Protein AF-A0A510J8J3-F1 (afdb_monomer)

Mean predicted aligned error: 4.04 Å

Foldseek 3Di:
DLDVVVLVVLVVVCVVVVHDPVVSVVVVLVVLLVVCVVVVLCSLCVQCVDPVRVVDDDDPVSNVVNVVVVVVVVVVVVVPD

Nearest PDB structures (foldseek):
  2vy1-assembly1_A  TM=9.950E-01  e=6.056E-09  Arabidopsis thaliana
  4bhk-assembly1_B  TM=9.981E-01  e=1.261E-06  Physcomitrium patens

InterPro domains:
  IPR002910 Floricaula/leafy protein [PTHR36079] (1-79)
  IPR035209 Floricaula/leafy, DNA-binding C-terminal domain [PF17538] (1-72)
  IPR038276 Floricaula/leafy, C-terminal domain superfamily [G3DSA:1.10.4180.10] (1-80)

Sequence (81 aa):
CLDEDTSNVLRRGFKERGENVGAWRQACYKPLVSMAARQGWDIDAIFNAHPRLTIWYVPTKLRQLCHAERSNTVGSATVTT

Secondary structure (DSSP, 8-state):
---HHHHHHHHHHHHHTT--HHHHHHHTHHHHHHHHHHTTT-HHHHHHHSTTTTTSPPPHHHHHHHHHHHHHHHHHHHHT-

Organism: NCBI:txid86738

Solvent-accessible surface area (backbone atoms only — not comparable to full-atom values): 4828 Å² total; per-residue (Å²): 123,97,54,56,65,64,51,51,52,52,52,50,56,34,57,76,69,69,55,54,72,67,62,49,57,58,56,58,48,56,65,54,40,58,51,20,62,76,57,81,59,43,56,63,58,59,32,57,72,34,90,87,35,50,87,52,82,80,54,68,69,57,54,52,51,40,51,53,51,50,52,50,53,54,54,56,61,65,70,75,113

Radius of gyration: 14.46 Å; Cα contacts (8 Å, |Δi|>4): 41; chains: 1; bounding box: 28×40×30 Å

Structure (mmCIF, N/CA/C/O backbone):
data_AF-A0A510J8J3-F1
#
_entry.id   AF-A0A510J8J3-F1
#
loop_
_atom_site.group_PDB
_atom_site.id
_atom_site.type_symbol
_atom_site.label_atom_id
_atom_site.label_alt_id
_atom_site.label_comp_id
_atom_site.label_asym_id
_atom_site.label_entity_id
_atom_site.label_seq_id
_atom_site.pdbx_PDB_ins_code
_atom_site.Cartn_x
_atom_site.Cartn_y
_atom_site.Cartn_z
_atom_site.occupancy
_atom_site.B_iso_or_equiv
_atom_site.auth_seq_id
_atom_site.auth_comp_id
_atom_site.auth_asym_id
_atom_site.auth_atom_id
_atom_site.pdbx_PDB_model_num
ATOM 1 N N . CYS A 1 1 ? -7.028 0.035 -7.244 1.00 95.31 1 CYS A N 1
ATOM 2 C CA . CYS A 1 1 ? -6.288 -0.481 -8.416 1.00 95.31 1 CYS A CA 1
ATOM 3 C C . CYS A 1 1 ? -6.352 -1.995 -8.439 1.00 95.31 1 CYS A C 1
ATOM 5 O O . CYS A 1 1 ? -7.082 -2.510 -9.259 1.00 95.31 1 CYS A O 1
ATOM 7 N N . LEU A 1 2 ? -5.666 -2.689 -7.527 1.00 96.31 2 LEU A N 1
ATOM 8 C CA . LEU A 1 2 ? -5.607 -4.158 -7.543 1.00 96.31 2 LEU A CA 1
ATOM 9 C C . LEU A 1 2 ? -6.907 -4.841 -7.088 1.00 96.31 2 LEU A C 1
ATOM 11 O O . LEU A 1 2 ? -7.257 -5.888 -7.609 1.00 96.31 2 LEU A O 1
ATOM 15 N N . ASP A 1 3 ? -7.613 -4.241 -6.130 1.00 97.00 3 ASP A N 1
ATOM 16 C CA . ASP A 1 3 ? -8.931 -4.682 -5.666 1.00 97.00 3 ASP A CA 1
ATOM 17 C C . ASP A 1 3 ? -9.686 -3.443 -5.166 1.00 97.00 3 ASP A C 1
ATOM 19 O O . ASP A 1 3 ? -9.316 -2.827 -4.159 1.00 97.00 3 ASP A O 1
ATOM 23 N N . GLU A 1 4 ? -10.663 -2.989 -5.947 1.00 97.75 4 GLU A N 1
ATOM 24 C CA . GLU A 1 4 ? -11.419 -1.776 -5.642 1.00 97.75 4 GLU A CA 1
ATOM 25 C C . GLU A 1 4 ? -12.510 -2.020 -4.594 1.00 97.75 4 GLU A C 1
ATOM 27 O O . GLU A 1 4 ? -12.704 -1.176 -3.716 1.00 97.75 4 GLU A O 1
ATOM 32 N N . ASP A 1 5 ? -13.146 -3.189 -4.606 1.00 98.06 5 ASP A N 1
ATOM 33 C CA . ASP A 1 5 ? -14.206 -3.533 -3.660 1.00 98.06 5 ASP A CA 1
ATOM 34 C C . ASP A 1 5 ? -13.660 -3.648 -2.238 1.00 98.06 5 ASP A C 1
ATOM 36 O O . ASP A 1 5 ? -14.164 -2.984 -1.325 1.00 98.06 5 ASP A O 1
ATOM 40 N N . THR A 1 6 ? -12.558 -4.382 -2.048 1.00 97.44 6 THR A N 1
ATOM 41 C CA . THR A 1 6 ? -11.867 -4.458 -0.752 1.00 97.44 6 THR A CA 1
ATOM 42 C C . THR A 1 6 ? -11.389 -3.075 -0.304 1.00 97.44 6 THR A C 1
ATOM 44 O O . THR A 1 6 ? -11.512 -2.724 0.873 1.00 97.44 6 THR A O 1
ATOM 47 N N . SER A 1 7 ? -10.896 -2.240 -1.229 1.00 97.88 7 SER A N 1
ATOM 48 C CA . SER A 1 7 ? -10.498 -0.860 -0.919 1.00 97.88 7 SER A CA 1
ATOM 49 C C . SER A 1 7 ? -11.681 -0.017 -0.427 1.00 97.88 7 SER A C 1
ATOM 51 O O . SER A 1 7 ? -11.564 0.695 0.575 1.00 97.88 7 SER A 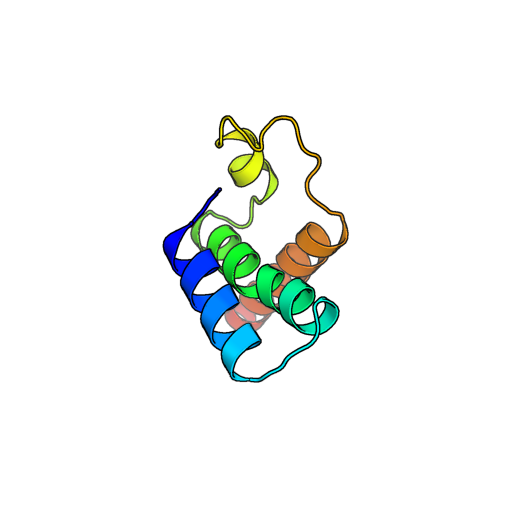O 1
ATOM 53 N N . ASN A 1 8 ? -12.839 -0.128 -1.081 1.00 98.50 8 ASN A N 1
ATOM 54 C CA . ASN A 1 8 ? -14.057 0.600 -0.734 1.00 98.50 8 ASN A CA 1
ATOM 55 C C . ASN A 1 8 ? -14.670 0.119 0.587 1.00 98.50 8 ASN A C 1
ATOM 57 O O . ASN A 1 8 ? -15.138 0.940 1.378 1.00 98.50 8 ASN A O 1
ATOM 61 N N . VAL A 1 9 ? -14.648 -1.187 0.864 1.00 98.44 9 VAL A N 1
ATOM 62 C CA . VAL A 1 9 ? -15.055 -1.743 2.165 1.00 98.44 9 VAL A CA 1
ATOM 63 C C . VAL A 1 9 ? -14.142 -1.227 3.279 1.00 98.44 9 VAL A C 1
ATOM 65 O O . VAL A 1 9 ? -14.636 -0.725 4.288 1.00 98.44 9 VAL A O 1
ATOM 68 N N . LEU A 1 10 ? -12.818 -1.257 3.083 1.00 98.19 10 LEU A N 1
ATOM 69 C CA . LEU A 1 10 ? -11.860 -0.775 4.080 1.00 98.19 10 LEU A CA 1
ATOM 70 C C . LEU A 1 10 ? -12.043 0.723 4.370 1.00 98.19 10 LEU A C 1
ATOM 72 O O . LEU A 1 10 ? -12.069 1.130 5.530 1.00 98.19 10 LEU A O 1
ATOM 76 N N . ARG A 1 11 ? -12.221 1.543 3.325 1.00 98.56 11 ARG A N 1
ATOM 77 C CA . ARG A 1 11 ? -12.496 2.984 3.463 1.00 98.56 11 ARG A CA 1
ATOM 78 C C . ARG A 1 11 ? -13.774 3.250 4.255 1.00 98.56 11 ARG A C 1
ATOM 80 O O . ARG A 1 11 ? -13.752 4.095 5.146 1.00 98.56 11 ARG A O 1
ATOM 87 N N . ARG A 1 12 ? -14.866 2.538 3.949 1.00 98.50 12 ARG A N 1
ATOM 88 C CA . ARG A 1 12 ? -16.139 2.665 4.678 1.00 98.50 12 ARG A CA 1
ATOM 89 C C . ARG A 1 12 ? -15.974 2.302 6.150 1.00 98.50 12 ARG A C 1
ATOM 91 O O . ARG A 1 12 ? -16.257 3.139 6.998 1.00 98.50 12 ARG A O 1
ATOM 98 N N . GLY A 1 13 ? -15.393 1.140 6.446 1.00 98.44 13 GLY A N 1
ATOM 99 C CA . GLY A 1 13 ? -15.225 0.687 7.827 1.00 98.44 13 GLY A CA 1
ATOM 100 C C . GLY A 1 13 ? -14.347 1.612 8.680 1.00 98.44 13 GLY A C 1
ATOM 101 O O . GLY A 1 13 ? -14.653 1.837 9.846 1.00 98.44 13 GLY A O 1
ATOM 102 N N . PHE A 1 14 ? -13.268 2.179 8.125 1.00 98.44 14 PHE A N 1
ATOM 103 C CA . PHE A 1 14 ? -12.441 3.153 8.857 1.00 98.44 14 PHE A CA 1
ATOM 104 C C . PHE A 1 14 ? -13.151 4.503 9.038 1.00 98.44 14 PHE A C 1
ATOM 106 O O . PHE A 1 14 ? -13.049 5.099 10.108 1.00 98.44 14 PHE A O 1
ATOM 113 N N . LYS A 1 15 ? -13.917 4.957 8.036 1.00 98.06 15 LYS A N 1
ATOM 114 C CA . LYS A 1 15 ? -14.740 6.170 8.144 1.00 98.06 15 LYS A CA 1
ATOM 115 C C . LYS A 1 15 ? -15.808 6.032 9.232 1.00 98.06 15 LYS A C 1
ATOM 117 O O . LYS A 1 15 ? -15.964 6.942 10.036 1.00 98.06 15 LYS A O 1
ATOM 122 N N . GLU A 1 16 ? -16.519 4.908 9.267 1.00 98.50 16 GLU A N 1
ATOM 123 C CA . GLU A 1 16 ? -17.581 4.632 10.247 1.00 98.50 16 GLU A CA 1
ATOM 124 C C . GLU A 1 16 ? -17.055 4.580 11.685 1.00 98.50 16 GLU A C 1
ATOM 126 O O . GLU A 1 16 ? -17.740 5.013 12.605 1.00 98.50 16 GLU A O 1
ATOM 131 N N . ARG A 1 17 ? -15.813 4.119 11.878 1.00 98.38 17 ARG A N 1
ATOM 132 C CA . ARG A 1 17 ? -15.140 4.119 13.185 1.00 98.38 17 ARG A CA 1
ATOM 133 C C . ARG A 1 17 ? -14.503 5.460 13.571 1.00 98.38 17 ARG A C 1
ATOM 135 O O . ARG A 1 17 ? -13.956 5.562 14.662 1.00 98.38 17 ARG A O 1
ATOM 142 N N . GLY A 1 18 ? -14.541 6.474 12.703 1.00 98.00 18 GLY A N 1
ATOM 143 C CA . GLY A 1 18 ? -13.896 7.768 12.961 1.00 98.00 18 GLY A CA 1
ATOM 144 C C . GLY A 1 18 ? -12.365 7.697 13.012 1.00 98.00 18 GLY A C 1
ATOM 145 O O . GLY A 1 18 ? -11.726 8.522 13.661 1.00 98.00 18 GLY A O 1
ATOM 146 N N . GLU A 1 19 ? -11.766 6.708 12.348 1.00 98.31 19 GLU A N 1
ATOM 147 C CA . GLU A 1 19 ? -10.320 6.491 12.363 1.00 98.31 19 GLU A CA 1
ATOM 148 C C . GLU A 1 19 ? -9.574 7.551 11.549 1.00 98.31 19 GLU A C 1
ATOM 150 O O . GLU A 1 19 ? -10.034 8.016 10.502 1.00 98.31 19 GLU A O 1
ATOM 155 N N . ASN A 1 20 ? -8.362 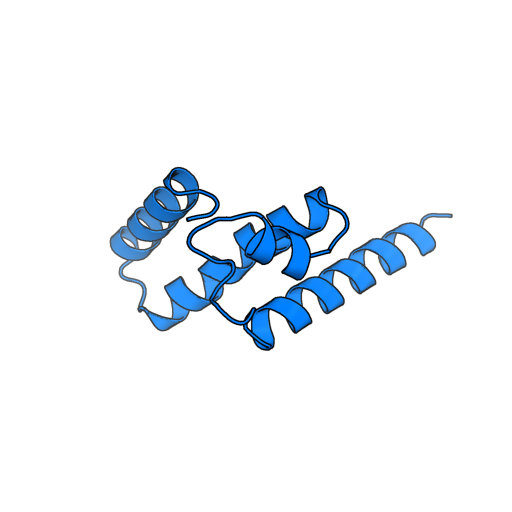7.895 11.988 1.00 97.94 20 ASN A N 1
ATOM 156 C CA . ASN A 1 20 ? -7.53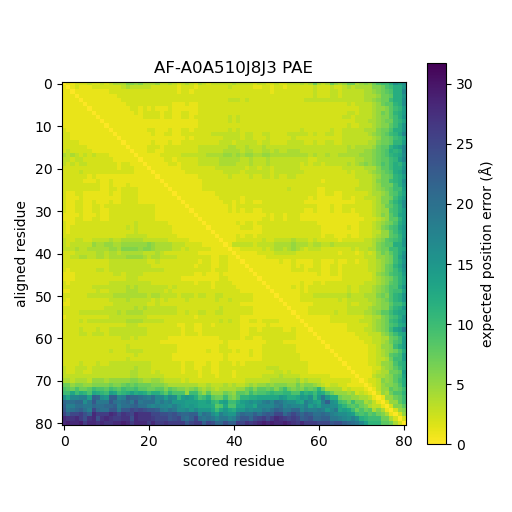1 8.844 11.255 1.00 97.94 20 ASN A 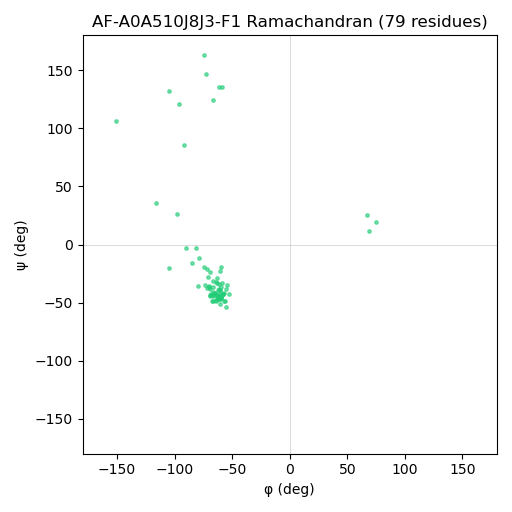CA 1
ATOM 157 C C . ASN A 1 20 ? -6.918 8.224 9.980 1.00 97.94 20 ASN A C 1
ATOM 159 O O . ASN A 1 20 ? -6.811 7.004 9.812 1.00 97.94 20 ASN A O 1
ATOM 163 N N . VAL A 1 21 ? -6.448 9.092 9.077 1.00 98.00 21 VAL A N 1
ATOM 164 C CA . VAL A 1 21 ? -5.837 8.690 7.795 1.00 98.00 21 VAL A CA 1
ATOM 165 C C . VAL A 1 21 ? -4.608 7.798 7.997 1.00 98.00 21 VAL A C 1
ATOM 167 O O . VAL A 1 21 ? -4.359 6.906 7.187 1.00 98.00 21 VAL A O 1
ATOM 170 N N . GLY A 1 22 ? -3.846 8.004 9.074 1.00 97.88 22 GLY A N 1
ATOM 171 C CA . GLY A 1 22 ? -2.674 7.194 9.402 1.00 97.88 22 GLY A CA 1
ATOM 172 C C . GLY A 1 22 ? -3.040 5.740 9.695 1.00 97.88 22 GLY A C 1
ATOM 173 O O . GLY A 1 22 ? -2.437 4.835 9.116 1.00 97.88 22 GLY A O 1
ATOM 174 N N . ALA A 1 23 ? -4.059 5.517 10.526 1.00 98.06 23 ALA A N 1
ATOM 175 C CA . ALA A 1 23 ? -4.580 4.194 10.854 1.00 98.06 23 ALA A CA 1
ATOM 176 C C . ALA A 1 23 ? -5.120 3.479 9.604 1.00 98.06 23 ALA A C 1
ATOM 178 O O . ALA A 1 23 ? -4.740 2.338 9.328 1.00 98.06 23 ALA A O 1
ATOM 179 N N . TRP A 1 24 ? -5.917 4.177 8.786 1.00 98.12 24 TRP A N 1
ATOM 180 C CA . TRP A 1 24 ? -6.405 3.643 7.510 1.00 98.12 24 TRP A CA 1
ATOM 181 C C . TRP A 1 24 ? -5.256 3.282 6.556 1.00 98.12 24 TRP A C 1
ATOM 183 O O . TRP A 1 24 ? -5.223 2.175 6.015 1.00 98.12 24 TRP A O 1
ATOM 193 N N . ARG A 1 25 ? -4.263 4.168 6.399 1.00 98.12 25 ARG A N 1
ATOM 194 C CA . ARG A 1 25 ? -3.077 3.921 5.565 1.00 98.12 25 ARG A CA 1
ATOM 195 C C . ARG A 1 25 ? -2.311 2.677 6.016 1.00 98.12 25 ARG A C 1
ATOM 197 O O . ARG A 1 25 ? -1.869 1.917 5.159 1.00 98.12 25 ARG A O 1
ATOM 204 N N . GLN A 1 26 ? -2.132 2.466 7.322 1.00 97.62 26 GLN A N 1
ATOM 205 C CA . GLN A 1 26 ? -1.463 1.259 7.824 1.00 97.62 26 GLN A CA 1
ATOM 206 C C . GLN A 1 26 ? -2.277 -0.000 7.511 1.00 97.62 26 GLN A C 1
ATOM 208 O O . GLN A 1 26 ? -1.718 -0.999 7.058 1.00 97.62 26 GLN A O 1
ATOM 213 N N . ALA A 1 27 ? -3.599 0.059 7.673 1.00 97.94 27 ALA A N 1
ATOM 214 C CA . ALA A 1 27 ? -4.480 -1.066 7.383 1.00 97.94 27 ALA A CA 1
ATOM 215 C C . ALA A 1 27 ? -4.471 -1.478 5.902 1.00 97.94 27 ALA A C 1
ATOM 217 O O . ALA A 1 27 ? -4.632 -2.662 5.605 1.00 97.94 27 ALA A O 1
ATOM 218 N N . CYS A 1 28 ? -4.214 -0.544 4.977 1.00 98.44 28 CYS A N 1
ATOM 219 C CA . CYS A 1 28 ? -4.091 -0.834 3.546 1.00 98.44 28 CYS A CA 1
ATOM 220 C C . CYS A 1 28 ? -2.957 -1.817 3.203 1.00 98.44 28 CYS A C 1
ATOM 222 O O . CYS A 1 28 ? -3.033 -2.467 2.161 1.00 98.44 28 CYS A O 1
ATOM 224 N N . TYR A 1 29 ? -1.923 -1.969 4.041 1.00 98.44 29 TYR A N 1
ATOM 225 C CA . TYR A 1 29 ? -0.846 -2.926 3.758 1.00 98.44 29 TYR A CA 1
ATOM 226 C C . TYR A 1 29 ? -1.298 -4.382 3.887 1.00 98.44 29 TYR A C 1
ATOM 228 O O . TYR A 1 29 ? -0.875 -5.216 3.091 1.00 98.44 29 TYR A O 1
ATOM 236 N N . LYS A 1 30 ? -2.177 -4.698 4.846 1.00 97.94 30 LYS A N 1
ATOM 237 C CA . LYS A 1 30 ? -2.616 -6.076 5.118 1.00 97.94 30 LYS A CA 1
ATOM 238 C C . LYS A 1 30 ? -3.203 -6.788 3.885 1.00 97.94 30 LYS A C 1
ATOM 240 O O . LYS A 1 30 ? -2.687 -7.850 3.546 1.00 97.94 30 LYS A O 1
ATOM 245 N N . PRO A 1 31 ? -4.210 -6.241 3.171 1.00 97.88 31 PRO A N 1
ATOM 246 C CA . PRO A 1 31 ? -4.751 -6.907 1.985 1.00 97.88 31 PRO A CA 1
ATOM 247 C C . PRO A 1 31 ? -3.721 -7.042 0.853 1.00 97.88 31 PRO A C 1
ATOM 249 O O . PRO A 1 31 ? -3.741 -8.039 0.135 1.00 97.88 31 PRO A O 1
ATOM 252 N N . LEU A 1 32 ? -2.786 -6.094 0.717 1.00 98.12 32 LEU A N 1
ATOM 253 C CA . LEU A 1 32 ? -1.716 -6.169 -0.286 1.00 98.12 32 LEU A CA 1
ATOM 254 C C . LEU A 1 32 ? -0.711 -7.286 0.027 1.00 98.12 32 LEU A C 1
ATOM 256 O O . LEU A 1 32 ? -0.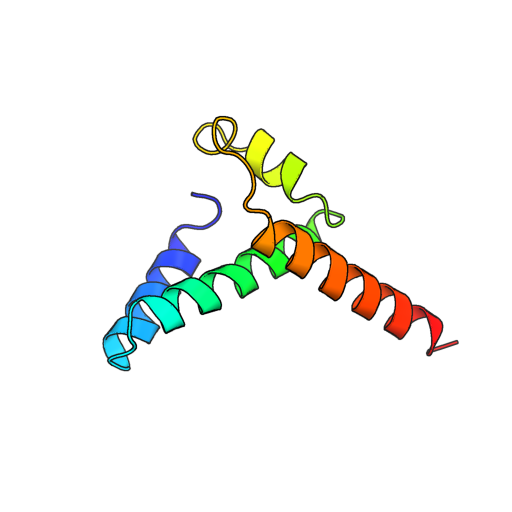343 -8.041 -0.870 1.00 98.12 32 LEU A O 1
ATOM 260 N N . VAL A 1 33 ? -0.314 -7.440 1.294 1.00 98.06 33 VAL A N 1
ATOM 261 C CA . VAL A 1 33 ? 0.546 -8.550 1.738 1.00 98.06 33 VAL A CA 1
ATOM 262 C C . VAL A 1 33 ? -0.158 -9.892 1.525 1.00 98.06 33 VAL A C 1
ATOM 264 O O . VAL A 1 33 ? 0.442 -10.819 0.988 1.00 98.06 33 VAL A O 1
ATOM 267 N N . SER A 1 34 ? -1.451 -9.993 1.859 1.00 97.12 34 SER A N 1
ATOM 268 C CA . SER A 1 34 ? -2.240 -11.206 1.597 1.00 97.12 34 SER A CA 1
ATOM 269 C C . SER A 1 34 ? -2.341 -11.543 0.105 1.00 97.12 34 SER A C 1
ATOM 271 O O . SER A 1 34 ? -2.364 -12.717 -0.255 1.00 97.12 34 SER A O 1
ATOM 273 N N . MET A 1 35 ? -2.388 -10.538 -0.772 1.00 96.50 35 MET A N 1
ATOM 274 C CA . MET A 1 35 ? -2.375 -10.741 -2.222 1.00 96.50 35 MET A CA 1
ATOM 275 C C . MET A 1 35 ? -1.017 -11.257 -2.709 1.00 96.50 35 MET A C 1
ATOM 277 O O . MET A 1 35 ? -0.982 -12.227 -3.463 1.00 96.50 35 MET A O 1
ATOM 281 N N . ALA A 1 36 ? 0.088 -10.681 -2.220 1.00 97.19 36 ALA A N 1
ATOM 282 C CA . ALA A 1 36 ? 1.435 -11.165 -2.517 1.00 97.19 36 ALA A CA 1
ATOM 283 C C . ALA A 1 36 ? 1.627 -12.620 -2.071 1.00 97.19 36 ALA A C 1
ATOM 285 O O . ALA A 1 36 ? 2.124 -13.431 -2.846 1.00 97.19 36 ALA A O 1
ATOM 286 N N . ALA A 1 37 ? 1.158 -12.982 -0.873 1.00 96.69 37 ALA A N 1
ATOM 287 C CA . ALA A 1 37 ? 1.234 -14.352 -0.363 1.00 96.69 37 ALA A CA 1
ATOM 288 C C . ALA A 1 37 ? 0.582 -15.382 -1.307 1.00 96.69 37 ALA A C 1
ATOM 290 O O . ALA A 1 37 ? 1.111 -16.474 -1.498 1.00 96.69 37 ALA A O 1
ATOM 291 N N . ARG A 1 38 ? -0.542 -15.021 -1.943 1.00 94.12 38 ARG A N 1
ATOM 292 C CA . ARG A 1 38 ? -1.260 -15.881 -2.903 1.00 94.12 38 ARG A CA 1
ATOM 293 C C . ARG A 1 38 ? -0.566 -15.990 -4.263 1.00 94.12 38 ARG A C 1
ATOM 295 O O . ARG A 1 38 ? -0.858 -16.919 -5.004 1.00 94.12 38 ARG A O 1
ATOM 302 N N . GLN A 1 39 ? 0.324 -15.055 -4.592 1.00 92.94 39 GLN A N 1
ATOM 303 C CA . GLN A 1 39 ? 1.011 -14.969 -5.886 1.00 92.94 39 GLN A CA 1
ATOM 304 C C . GLN A 1 39 ? 2.529 -15.168 -5.748 1.00 92.94 39 GLN A C 1
ATOM 306 O O . GLN A 1 39 ? 3.320 -14.528 -6.431 1.00 92.94 39 GLN A O 1
ATOM 311 N N . GLY A 1 40 ? 2.957 -16.043 -4.832 1.00 94.44 40 GLY A N 1
ATOM 312 C CA . GLY A 1 40 ? 4.370 -16.424 -4.708 1.00 94.44 40 GLY A CA 1
ATOM 313 C C . GLY A 1 40 ? 5.274 -15.371 -4.056 1.00 94.44 40 GLY A C 1
ATOM 314 O O . GLY A 1 40 ? 6.492 -15.457 -4.179 1.00 94.44 40 GLY A O 1
ATOM 315 N N . TRP A 1 41 ? 4.695 -14.414 -3.326 1.00 96.38 41 TRP A N 1
ATOM 316 C CA . TRP A 1 41 ? 5.379 -13.329 -2.610 1.00 96.38 41 TRP A CA 1
ATOM 317 C C . TRP A 1 41 ? 6.052 -12.266 -3.487 1.00 96.38 41 TRP A C 1
ATOM 319 O O . TRP A 1 41 ? 6.787 -11.428 -2.962 1.00 96.38 41 TRP A O 1
ATOM 329 N N . ASP A 1 42 ? 5.775 -12.251 -4.791 1.00 94.81 42 ASP A N 1
ATOM 330 C CA . ASP A 1 42 ? 6.345 -11.281 -5.727 1.00 94.81 42 ASP A CA 1
ATOM 331 C C . ASP A 1 42 ? 5.439 -10.046 -5.886 1.00 94.81 42 ASP A C 1
ATOM 333 O O . ASP A 1 42 ? 4.585 -9.950 -6.769 1.00 94.81 42 ASP A O 1
ATOM 337 N N . ILE A 1 43 ? 5.606 -9.080 -4.978 1.00 97.31 43 ILE A N 1
ATOM 338 C CA . ILE A 1 43 ? 4.849 -7.820 -5.019 1.00 97.31 43 ILE A CA 1
ATOM 339 C C . ILE A 1 43 ? 5.256 -6.925 -6.204 1.00 97.31 43 ILE A C 1
ATOM 341 O O . ILE A 1 43 ? 4.449 -6.107 -6.649 1.00 97.31 43 ILE A O 1
ATOM 345 N N . ASP A 1 44 ? 6.473 -7.081 -6.733 1.00 96.50 44 ASP A N 1
ATOM 346 C CA . ASP A 1 44 ? 6.930 -6.361 -7.924 1.00 96.50 44 ASP A CA 1
ATOM 347 C C . ASP A 1 44 ? 6.172 -6.809 -9.158 1.00 96.50 44 ASP A C 1
ATOM 349 O O . ASP A 1 44 ? 5.644 -5.973 -9.892 1.00 96.50 44 ASP A O 1
ATOM 353 N N . ALA A 1 45 ? 6.064 -8.124 -9.355 1.00 97.06 45 ALA A N 1
ATOM 354 C CA . ALA A 1 45 ? 5.289 -8.694 -10.445 1.00 97.06 45 ALA A CA 1
ATOM 355 C C . ALA A 1 45 ? 3.830 -8.216 -10.402 1.00 97.06 45 ALA A C 1
ATOM 357 O O . ALA A 1 45 ? 3.290 -7.824 -11.435 1.00 97.06 45 ALA A O 1
ATOM 358 N N . ILE A 1 46 ? 3.216 -8.147 -9.212 1.00 97.31 46 ILE A N 1
ATOM 359 C CA . ILE A 1 46 ? 1.848 -7.626 -9.042 1.00 97.31 46 ILE A CA 1
ATOM 360 C C . ILE A 1 46 ? 1.731 -6.170 -9.520 1.00 97.31 46 ILE A C 1
ATOM 362 O O . ILE A 1 46 ? 0.769 -5.817 -10.206 1.00 97.31 46 ILE A O 1
ATOM 366 N N . PHE A 1 47 ? 2.687 -5.306 -9.164 1.00 98.25 47 PHE A N 1
ATOM 367 C CA . PHE A 1 47 ? 2.667 -3.903 -9.591 1.00 98.25 47 PHE A CA 1
ATOM 368 C C . PHE A 1 47 ? 2.921 -3.767 -11.097 1.00 98.25 47 PHE A C 1
ATOM 370 O O . PHE A 1 47 ? 2.198 -3.027 -11.765 1.00 98.25 47 PHE A O 1
ATOM 377 N N . ASN A 1 48 ? 3.889 -4.513 -11.632 1.00 97.75 48 ASN A N 1
ATOM 378 C CA . ASN A 1 48 ? 4.253 -4.500 -13.050 1.00 97.75 48 ASN A CA 1
ATOM 379 C C . ASN A 1 48 ? 3.142 -5.054 -13.954 1.00 97.75 48 ASN A C 1
ATOM 381 O O . ASN A 1 48 ? 2.965 -4.581 -15.072 1.00 97.75 48 ASN A O 1
ATOM 385 N N . ALA A 1 49 ? 2.349 -6.011 -13.470 1.00 97.38 49 ALA A N 1
ATOM 386 C CA . ALA A 1 49 ? 1.237 -6.579 -14.228 1.00 97.38 49 ALA A CA 1
ATOM 387 C C . ALA A 1 49 ? 0.042 -5.619 -14.374 1.00 97.38 49 ALA A C 1
ATOM 389 O O . ALA A 1 49 ? -0.780 -5.787 -15.274 1.00 97.38 49 ALA A O 1
ATOM 390 N N . HIS A 1 50 ? -0.090 -4.613 -13.500 1.00 97.75 50 HIS A N 1
ATOM 391 C CA . HIS A 1 50 ? -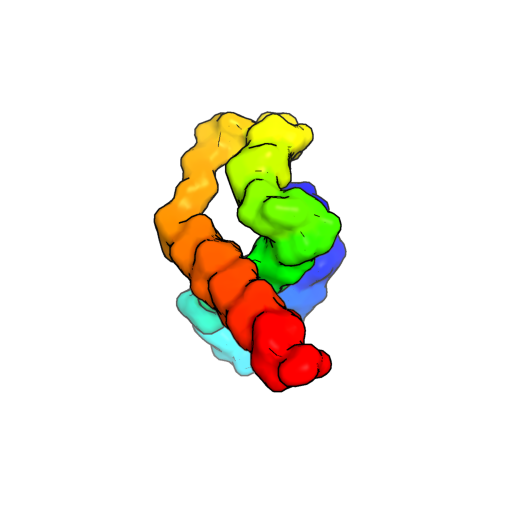1.243 -3.717 -13.515 1.00 97.75 50 HIS A CA 1
ATOM 392 C C . HIS A 1 50 ? -0.936 -2.424 -14.304 1.00 97.75 50 HIS A C 1
ATOM 394 O O . HIS A 1 50 ? -0.097 -1.631 -13.865 1.00 97.75 50 HIS A O 1
ATOM 400 N N . PRO A 1 51 ? -1.683 -2.092 -15.383 1.00 97.88 51 PRO A N 1
ATOM 401 C CA . PRO A 1 51 ? -1.351 -0.984 -16.295 1.00 97.88 51 PRO A CA 1
ATOM 402 C C . PRO A 1 51 ? -1.167 0.381 -15.622 1.00 97.88 51 PRO A C 1
ATOM 404 O O . PRO A 1 51 ? -0.333 1.184 -16.021 1.00 97.88 51 PRO A O 1
ATOM 407 N N . ARG A 1 52 ? -1.940 0.654 -14.563 1.00 97.88 52 ARG A N 1
ATOM 408 C CA . ARG A 1 52 ? -1.840 1.914 -13.800 1.00 97.88 52 ARG A CA 1
ATOM 409 C C . ARG A 1 52 ? -0.766 1.915 -12.710 1.00 97.88 52 ARG A C 1
ATOM 411 O O . ARG A 1 52 ? -0.484 2.982 -12.177 1.00 97.88 52 ARG A O 1
ATOM 418 N N . LEU A 1 53 ? -0.247 0.750 -12.318 1.00 98.06 53 LEU A N 1
ATOM 419 C CA . LEU A 1 53 ? 0.714 0.615 -11.217 1.00 98.06 53 LEU A CA 1
ATOM 420 C C . LEU A 1 53 ? 2.141 0.356 -11.699 1.00 98.06 53 LEU A C 1
ATOM 422 O O . LEU A 1 53 ? 3.059 0.685 -10.961 1.00 98.06 53 LEU A O 1
ATOM 426 N N . THR A 1 54 ? 2.339 -0.124 -12.929 1.00 98.25 54 THR A N 1
ATOM 427 C CA . THR A 1 54 ? 3.675 -0.425 -13.478 1.00 98.25 54 THR A CA 1
ATOM 428 C C . THR A 1 54 ? 4.627 0.775 -13.539 1.00 98.25 54 THR A C 1
ATOM 430 O O . THR A 1 54 ? 5.835 0.589 -13.630 1.00 98.25 54 THR A O 1
ATOM 433 N N . ILE A 1 55 ? 4.106 2.003 -13.493 1.00 98.00 55 ILE A N 1
ATOM 434 C CA . ILE A 1 55 ? 4.906 3.240 -13.461 1.00 98.00 55 ILE A CA 1
ATOM 435 C C . ILE A 1 55 ? 5.239 3.709 -12.035 1.00 98.00 55 ILE A C 1
ATOM 437 O O . ILE A 1 55 ? 5.913 4.721 -11.857 1.00 98.00 55 ILE A O 1
ATOM 441 N N . TRP A 1 56 ? 4.736 3.017 -11.011 1.00 98.25 56 TRP A N 1
ATOM 442 C CA . TRP A 1 56 ? 4.938 3.361 -9.608 1.00 98.25 56 TRP A CA 1
ATOM 443 C C . TRP A 1 56 ? 5.953 2.420 -8.971 1.00 98.25 56 TRP A C 1
ATOM 445 O O . TRP A 1 56 ? 5.825 1.200 -9.047 1.00 98.25 56 TRP A O 1
ATOM 455 N N . TYR A 1 57 ? 6.921 2.985 -8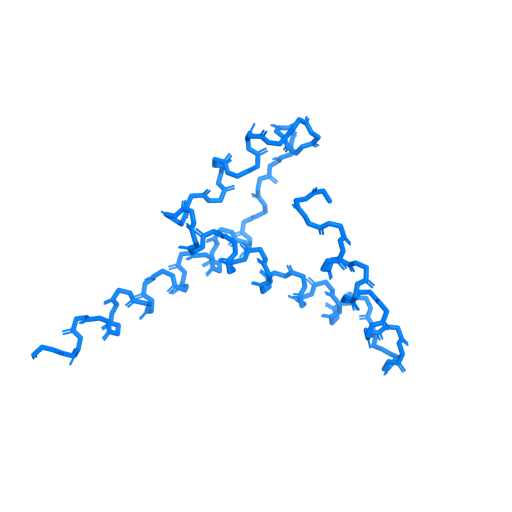.248 1.00 97.75 57 TYR A N 1
ATOM 456 C CA . TYR A 1 57 ? 7.784 2.183 -7.387 1.00 97.75 57 TYR A CA 1
ATOM 457 C C . TYR A 1 57 ? 6.961 1.490 -6.300 1.00 97.75 57 TYR A C 1
ATOM 459 O O . TYR A 1 57 ? 6.142 2.123 -5.625 1.00 97.75 57 TYR A O 1
ATOM 467 N N . VAL A 1 58 ? 7.235 0.206 -6.062 1.00 98.00 58 VAL A N 1
ATOM 468 C CA . VAL A 1 58 ? 6.675 -0.485 -4.897 1.00 98.00 58 VAL A CA 1
ATOM 469 C C . VAL A 1 58 ? 7.274 0.126 -3.621 1.00 98.00 58 VAL A C 1
ATOM 471 O O . VAL A 1 58 ? 8.503 0.121 -3.471 1.00 98.00 58 VAL A O 1
ATOM 474 N N . PRO A 1 59 ? 6.452 0.617 -2.671 1.00 98.12 59 PRO A N 1
ATOM 475 C CA . PRO A 1 59 ? 6.949 1.241 -1.449 1.00 98.12 59 PRO A CA 1
ATOM 476 C C . PRO A 1 59 ? 7.830 0.302 -0.616 1.00 98.12 59 PRO A C 1
ATOM 478 O O . PRO A 1 59 ? 7.446 -0.836 -0.342 1.00 98.12 59 PRO A O 1
ATOM 481 N N . THR A 1 60 ? 8.962 0.804 -0.110 1.00 98.38 60 THR A N 1
ATOM 482 C CA . THR A 1 60 ? 9.919 0.027 0.704 1.00 98.38 60 THR A CA 1
ATOM 483 C C . THR A 1 60 ? 9.253 -0.673 1.886 1.00 98.38 60 THR A C 1
ATOM 485 O O . THR A 1 60 ? 9.508 -1.849 2.137 1.00 98.38 60 THR A O 1
ATOM 488 N N . LYS A 1 61 ? 8.340 0.016 2.585 1.00 97.88 61 LYS A N 1
ATOM 489 C CA . LYS A 1 61 ? 7.621 -0.562 3.728 1.00 97.88 61 LYS A CA 1
ATOM 490 C C . LYS A 1 61 ? 6.761 -1.765 3.328 1.00 97.88 61 LYS A C 1
ATOM 492 O O . LYS A 1 61 ? 6.721 -2.735 4.074 1.00 97.88 61 LYS A O 1
ATOM 497 N N . LEU A 1 62 ? 6.104 -1.725 2.166 1.00 98.38 62 LEU A N 1
ATOM 498 C CA . LEU A 1 62 ? 5.294 -2.847 1.684 1.00 98.38 62 LEU A CA 1
ATOM 499 C C . LEU A 1 62 ? 6.179 -4.056 1.360 1.00 98.38 62 LEU A C 1
ATOM 501 O O . LEU A 1 62 ? 5.870 -5.156 1.804 1.00 98.38 62 LEU A O 1
ATOM 505 N N . ARG A 1 63 ? 7.314 -3.845 0.678 1.00 98.25 63 ARG A N 1
ATOM 506 C CA . ARG A 1 63 ? 8.295 -4.914 0.414 1.00 98.25 63 ARG A CA 1
ATOM 507 C C . ARG A 1 63 ? 8.762 -5.575 1.709 1.00 98.25 63 ARG A C 1
ATOM 509 O O . ARG A 1 63 ? 8.722 -6.793 1.827 1.00 98.25 63 ARG A O 1
ATOM 516 N N . GLN A 1 64 ? 9.150 -4.768 2.699 1.00 98.06 64 GLN A N 1
ATOM 517 C CA . GLN A 1 64 ? 9.589 -5.257 4.009 1.00 98.06 64 GLN A CA 1
ATOM 518 C C . GLN A 1 64 ? 8.514 -6.100 4.703 1.00 98.06 64 GLN A C 1
ATOM 520 O O . GLN A 1 64 ? 8.832 -7.148 5.254 1.00 98.06 64 GLN A O 1
ATOM 525 N N . LEU A 1 65 ? 7.250 -5.667 4.659 1.00 98.19 65 LEU A N 1
ATOM 526 C CA . LEU A 1 65 ? 6.137 -6.421 5.239 1.00 98.19 65 LEU A CA 1
ATOM 527 C C . LEU A 1 65 ? 5.907 -7.754 4.511 1.00 98.19 65 LEU A C 1
ATOM 529 O O . LEU A 1 65 ? 5.747 -8.772 5.176 1.00 98.19 65 LEU A O 1
ATOM 533 N N . CYS A 1 66 ? 5.960 -7.777 3.175 1.00 97.88 66 CYS A N 1
ATOM 534 C CA . CYS A 1 66 ? 5.873 -9.025 2.408 1.00 97.88 66 CYS A CA 1
ATOM 535 C C . CYS A 1 66 ? 7.020 -9.991 2.750 1.00 97.88 66 CYS A C 1
ATOM 537 O O . CYS A 1 66 ? 6.776 -11.179 2.942 1.00 97.88 66 CYS A O 1
ATOM 539 N N . HIS A 1 67 ? 8.258 -9.495 2.863 1.00 96.94 67 HIS A N 1
ATOM 540 C CA . HIS A 1 67 ? 9.406 -10.319 3.257 1.00 96.94 67 HIS A CA 1
ATOM 541 C C . HIS A 1 67 ? 9.264 -10.876 4.676 1.00 96.94 67 HIS A C 1
ATOM 543 O O . HIS A 1 67 ? 9.506 -12.062 4.883 1.00 96.94 67 HIS A O 1
ATOM 549 N N . ALA A 1 68 ? 8.859 -10.043 5.638 1.00 96.44 68 ALA A N 1
ATOM 550 C CA . ALA A 1 68 ? 8.665 -10.469 7.020 1.00 96.44 68 ALA A CA 1
ATOM 551 C C . ALA A 1 68 ? 7.595 -11.568 7.126 1.00 96.44 68 ALA A C 1
ATOM 553 O O . ALA A 1 68 ? 7.834 -12.604 7.744 1.00 96.44 68 ALA A O 1
ATOM 554 N N . GLU A 1 69 ? 6.451 -11.384 6.461 1.00 96.31 69 GLU A N 1
ATOM 555 C CA . GLU A 1 69 ? 5.363 -12.363 6.483 1.00 96.31 69 GLU A CA 1
ATOM 556 C C . GLU A 1 69 ? 5.762 -13.671 5.779 1.00 96.31 69 GLU A C 1
ATOM 558 O O . GLU A 1 69 ? 5.524 -14.759 6.304 1.00 96.31 69 GLU A O 1
ATOM 563 N N . ARG A 1 70 ? 6.464 -13.594 4.638 1.00 96.00 70 ARG A N 1
ATOM 564 C CA . ARG A 1 70 ? 7.024 -14.776 3.965 1.00 96.00 70 ARG A CA 1
ATOM 565 C C . ARG A 1 70 ? 7.950 -15.561 4.891 1.00 96.00 70 ARG A C 1
ATOM 567 O O . ARG A 1 70 ? 7.800 -16.773 5.003 1.00 96.00 70 ARG A O 1
ATOM 574 N N . SER A 1 71 ? 8.884 -14.891 5.560 1.00 93.81 71 SER A N 1
ATOM 575 C CA . SER A 1 71 ? 9.808 -15.548 6.490 1.00 93.81 71 SER A CA 1
ATOM 576 C C . SER A 1 71 ? 9.066 -16.226 7.644 1.00 93.81 71 SER A C 1
ATOM 578 O O . SER A 1 71 ? 9.397 -17.358 7.989 1.00 93.81 71 SER A O 1
ATOM 580 N N . ASN A 1 72 ? 8.019 -15.593 8.183 1.00 91.19 72 ASN A N 1
ATOM 581 C CA . ASN A 1 72 ? 7.179 -16.182 9.230 1.00 91.19 72 ASN A CA 1
ATOM 582 C C . ASN A 1 72 ? 6.405 -17.416 8.743 1.00 91.19 72 ASN A C 1
ATOM 584 O O . ASN A 1 72 ? 6.322 -18.409 9.467 1.00 91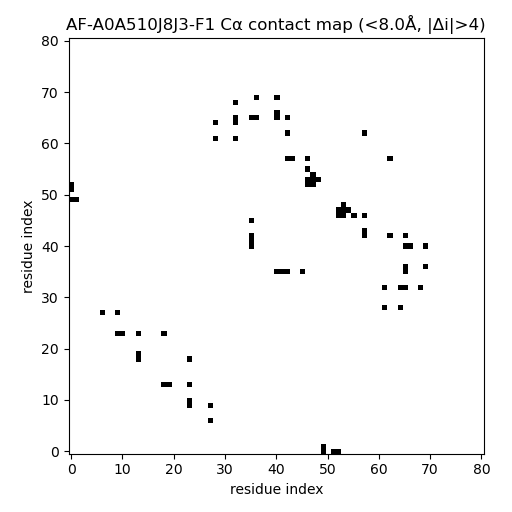.19 72 ASN A O 1
ATOM 588 N N . THR A 1 73 ? 5.852 -17.379 7.525 1.00 87.00 73 THR A N 1
ATOM 589 C CA . THR A 1 73 ? 5.124 -18.528 6.952 1.00 87.00 73 THR A CA 1
ATOM 590 C C . THR A 1 73 ? 6.044 -19.712 6.672 1.00 87.00 73 THR A C 1
ATOM 592 O O . THR A 1 73 ? 5.706 -20.835 7.038 1.00 87.00 73 THR A O 1
ATOM 595 N N . VAL A 1 74 ? 7.230 -19.469 6.102 1.00 81.38 74 VAL A N 1
ATOM 596 C CA . VAL A 1 74 ? 8.236 -20.518 5.883 1.00 81.38 74 VAL A CA 1
AT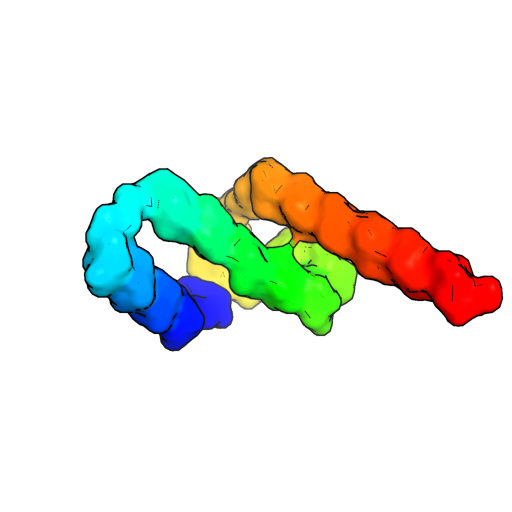OM 597 C C . VAL A 1 74 ? 8.717 -21.073 7.221 1.00 81.38 74 VAL A C 1
ATOM 599 O O . VAL A 1 74 ? 8.680 -22.280 7.402 1.00 81.38 74 VAL A O 1
ATOM 602 N N . GLY A 1 75 ? 9.078 -20.214 8.180 1.00 73.44 75 GLY A N 1
ATOM 603 C CA . GLY A 1 75 ? 9.526 -20.640 9.508 1.00 73.44 75 GLY A CA 1
ATOM 604 C C . GLY A 1 75 ? 8.477 -21.451 10.276 1.00 73.44 75 GLY A C 1
ATOM 605 O O . GLY A 1 75 ? 8.826 -22.421 10.939 1.00 73.44 75 GLY A O 1
ATOM 606 N N . SER A 1 76 ? 7.191 -21.113 10.142 1.00 69.50 76 SER A N 1
ATOM 607 C CA . SER A 1 76 ? 6.096 -21.887 10.748 1.00 69.50 76 SER A CA 1
ATOM 608 C C . SER A 1 76 ? 5.900 -23.247 10.069 1.00 69.50 76 SER A C 1
ATOM 610 O O . SER A 1 76 ? 5.609 -24.233 10.745 1.00 69.50 76 SER A O 1
ATOM 612 N N . ALA A 1 77 ? 6.100 -23.330 8.749 1.00 67.25 77 ALA A N 1
ATOM 613 C CA . ALA A 1 77 ? 6.042 -24.597 8.023 1.00 67.25 77 ALA A CA 1
ATOM 614 C C . ALA A 1 77 ? 7.186 -25.542 8.433 1.00 67.25 77 ALA A C 1
ATOM 616 O O . ALA A 1 77 ? 6.961 -26.741 8.568 1.00 67.25 77 ALA A O 1
ATOM 617 N N . THR A 1 78 ? 8.386 -25.016 8.705 1.00 60.81 78 THR A N 1
ATOM 618 C CA . THR A 1 78 ? 9.538 -25.831 9.128 1.00 60.81 78 THR A CA 1
ATOM 619 C C . THR A 1 78 ? 9.409 -26.385 10.547 1.00 60.81 78 THR A C 1
ATOM 621 O O . THR A 1 78 ? 9.976 -27.430 10.839 1.00 60.81 78 THR A O 1
ATOM 624 N N . VAL A 1 79 ? 8.675 -25.710 11.437 1.00 60.19 79 VAL A N 1
ATOM 625 C CA . VAL A 1 79 ? 8.508 -26.125 12.847 1.00 60.19 79 VAL A CA 1
ATOM 626 C C . VAL A 1 79 ? 7.476 -27.254 13.015 1.00 60.19 79 VAL A C 1
ATOM 628 O O . VAL A 1 79 ? 7.416 -27.876 14.069 1.00 60.19 79 VAL A O 1
ATOM 631 N N . THR A 1 80 ? 6.691 -27.571 11.981 1.00 52.59 80 THR A N 1
ATOM 632 C CA . THR A 1 80 ? 5.610 -28.577 12.054 1.00 52.59 80 THR A CA 1
ATOM 633 C C . THR A 1 80 ? 6.022 -29.960 11.508 1.00 52.59 80 THR A C 1
ATOM 635 O O . THR A 1 80 ? 5.164 -30.704 11.044 1.00 52.59 80 THR A O 1
ATOM 638 N N . THR A 1 81 ? 7.314 -30.319 11.532 1.00 43.56 81 THR A N 1
ATOM 639 C CA . THR A 1 81 ? 7.804 -31.629 11.033 1.00 43.56 81 THR A CA 1
ATOM 640 C C . THR A 1 81 ? 8.452 -32.455 12.131 1.00 43.56 81 THR A C 1
ATOM 642 O O . THR A 1 81 ? 9.210 -31.860 12.927 1.00 43.56 81 THR A O 1
#

pLDDT: mean 93.92, std 10.78, range [43.56, 98.56]